Protein AF-A0AAD7YL09-F1 (afdb_monomer_lite)

Secondary structure (DSSP, 8-state):
---EETTEEHHHHHHHHHHHHHHHHHHHHHHHHHHHHHHHT-S--TT-HHHHHHHHHHHHHHHHHHHHHHHHHHHHHHHHT---HHHHHHHHHHHHHHHHHHHHHHHHHHHHHHHTT-HHHHHHHHHHHHHHHHHHHHHHHHHHHHHHHH-TT----

pLDDT: mean 79.57, std 11.74, range [40.03, 91.06]

Structure (mmCIF, N/CA/C/O backbone):
data_AF-A0AAD7YL09-F1
#
_entry.id   AF-A0AAD7YL09-F1
#
loop_
_atom_site.group_PDB
_atom_site.id
_atom_site.type_symbol
_atom_site.label_atom_id
_atom_site.label_alt_id
_atom_site.label_comp_id
_atom_site.label_asym_id
_atom_site.label_entity_id
_atom_site.label_seq_id
_atom_site.pdbx_PDB_ins_code
_atom_site.Cartn_x
_atom_site.Cartn_y
_atom_site.Cartn_z
_atom_site.occupancy
_atom_site.B_iso_or_equiv
_atom_site.auth_seq_id
_atom_site.auth_comp_id
_atom_site.auth_asym_id
_atom_site.auth_atom_id
_atom_site.pdbx_PDB_model_num
ATOM 1 N N . MET A 1 1 ? -21.209 -11.281 26.238 1.00 40.03 1 MET A N 1
ATOM 2 C CA . MET A 1 1 ? -20.301 -12.237 25.568 1.00 40.03 1 MET A CA 1
ATOM 3 C C . MET A 1 1 ? -19.067 -11.454 25.143 1.00 40.03 1 MET A C 1
ATOM 5 O O . MET A 1 1 ? -19.226 -10.477 24.425 1.00 40.03 1 MET A O 1
ATOM 9 N N . VAL A 1 2 ? -17.871 -11.768 25.654 1.00 41.81 2 VAL A N 1
ATOM 10 C CA . VAL A 1 2 ? -16.642 -11.089 25.200 1.00 41.81 2 VAL A CA 1
ATOM 11 C C . VAL A 1 2 ? -16.285 -11.701 23.855 1.00 41.81 2 VAL A C 1
ATOM 13 O O . VAL A 1 2 ? -15.674 -12.765 23.807 1.00 41.81 2 VAL A O 1
ATOM 16 N N . PHE A 1 3 ? -16.728 -11.074 22.771 1.00 47.66 3 PHE A N 1
ATOM 17 C CA . PHE A 1 3 ? -16.321 -11.484 21.438 1.00 47.66 3 PHE A CA 1
ATOM 18 C C . PHE A 1 3 ? -14.815 -11.226 21.294 1.00 47.66 3 PHE A C 1
ATOM 20 O O . PHE A 1 3 ? -14.328 -10.105 21.480 1.00 47.66 3 PHE A O 1
ATOM 27 N N . ARG A 1 4 ? -14.070 -12.306 21.051 1.00 46.31 4 ARG A N 1
ATOM 28 C CA . ARG A 1 4 ? -12.622 -12.292 20.856 1.00 46.31 4 ARG A CA 1
ATOM 29 C C . ARG A 1 4 ? -12.342 -12.653 19.406 1.00 46.31 4 ARG A C 1
ATOM 31 O O . ARG A 1 4 ? -12.718 -13.739 18.980 1.00 46.31 4 ARG A O 1
ATOM 38 N N . ALA A 1 5 ? -11.657 -11.779 18.681 1.00 47.72 5 ALA A N 1
ATOM 39 C CA . ALA A 1 5 ? -11.033 -12.140 17.415 1.00 47.72 5 ALA A CA 1
ATOM 40 C C . ALA A 1 5 ? -9.583 -12.534 17.726 1.00 47.72 5 ALA A C 1
ATOM 42 O O . ALA A 1 5 ? -8.843 -11.740 18.307 1.00 47.72 5 ALA A O 1
ATOM 43 N N . PHE A 1 6 ? -9.202 -13.781 17.424 1.00 54.94 6 PHE A N 1
ATOM 44 C CA . PHE A 1 6 ? -7.838 -14.304 17.617 1.00 54.94 6 PHE A CA 1
ATOM 45 C C . PHE A 1 6 ? -7.238 -14.071 19.024 1.00 54.94 6 PHE A C 1
ATOM 47 O O . PHE A 1 6 ? -6.048 -13.823 19.179 1.00 54.94 6 PHE A O 1
ATOM 54 N N . GLY A 1 7 ? -8.069 -14.148 20.071 1.00 54.19 7 GLY A N 1
ATOM 55 C CA . GLY A 1 7 ? -7.630 -14.051 21.471 1.00 54.19 7 GLY A CA 1
ATOM 56 C C . GLY A 1 7 ? -7.617 -12.641 22.071 1.00 54.19 7 GLY A C 1
ATOM 57 O O . GLY A 1 7 ? -7.597 -12.527 23.297 1.00 54.19 7 GLY A O 1
ATOM 58 N N . TYR A 1 8 ? -7.739 -11.586 21.259 1.00 54.81 8 TYR A N 1
ATOM 59 C CA . TYR A 1 8 ? -7.837 -10.203 21.734 1.00 54.81 8 TYR A CA 1
ATOM 60 C C . TYR A 1 8 ? -9.298 -9.749 21.863 1.00 54.81 8 TYR A C 1
ATOM 62 O O . TYR A 1 8 ? -10.149 -10.166 21.070 1.00 54.81 8 TYR A O 1
ATOM 70 N N . PRO A 1 9 ? -9.631 -8.879 22.836 1.00 70.56 9 PRO A N 1
ATOM 71 C CA . PRO A 1 9 ? -10.912 -8.188 22.829 1.00 70.56 9 PRO A CA 1
ATOM 72 C C . PRO A 1 9 ? -11.028 -7.370 21.537 1.00 70.56 9 PRO A C 1
ATOM 74 O O . PRO A 1 9 ? -10.098 -6.663 21.157 1.00 70.56 9 PRO A O 1
ATOM 77 N N . LEU A 1 10 ? -12.182 -7.452 20.878 1.00 70.12 10 LEU A N 1
ATOM 78 C CA . LEU A 1 10 ? -12.470 -6.817 19.585 1.00 70.12 10 LEU A CA 1
ATOM 79 C C . LEU A 1 10 ? -12.043 -5.337 19.492 1.00 70.12 10 LEU A C 1
ATOM 81 O O . LEU A 1 10 ? -11.522 -4.899 18.470 1.00 70.12 10 LEU A O 1
ATOM 85 N N . HIS A 1 11 ? -12.171 -4.584 20.587 1.00 72.44 11 HIS A N 1
ATOM 86 C CA . HIS A 1 11 ? -11.688 -3.203 20.686 1.00 72.44 11 HIS A CA 1
ATOM 87 C C . HIS A 1 11 ? -10.168 -3.067 20.527 1.00 72.44 11 HIS A C 1
ATOM 89 O O . HIS A 1 11 ? -9.701 -2.138 19.876 1.00 72.44 11 HIS A O 1
ATOM 95 N N . GLN A 1 12 ? -9.379 -3.976 21.101 1.00 77.06 12 GLN A N 1
ATOM 96 C CA . GLN A 1 12 ? -7.930 -3.993 20.882 1.00 77.06 12 GLN A CA 1
ATOM 97 C C . GLN A 1 12 ? -7.595 -4.398 19.444 1.00 77.06 12 GLN A C 1
ATOM 99 O O . GLN A 1 12 ? -6.663 -3.843 18.876 1.00 77.06 12 GLN A O 1
ATOM 104 N N . GLY A 1 13 ? -8.388 -5.287 18.835 1.00 76.88 13 GLY A N 1
ATOM 105 C CA . GLY A 1 13 ? -8.240 -5.671 17.428 1.00 76.88 13 GLY A CA 1
ATOM 106 C C . GLY A 1 13 ? -8.299 -4.471 16.480 1.00 76.88 13 GLY A C 1
ATOM 107 O O . GLY A 1 13 ? -7.369 -4.262 15.706 1.00 76.88 13 GLY A O 1
ATOM 108 N N . ILE A 1 14 ? -9.328 -3.624 16.594 1.00 78.75 14 ILE A N 1
ATOM 109 C CA . ILE A 1 14 ? -9.427 -2.405 15.773 1.00 78.75 14 ILE A CA 1
ATOM 110 C C . ILE A 1 14 ? -8.274 -1.443 16.031 1.00 78.75 14 ILE A C 1
ATOM 112 O O . ILE A 1 14 ? -7.727 -0.884 15.085 1.00 78.75 14 ILE A O 1
ATOM 116 N N . VAL A 1 15 ? -7.886 -1.242 17.292 1.00 84.38 15 VAL A N 1
ATOM 117 C CA . VAL A 1 15 ? -6.772 -0.341 17.619 1.00 84.38 15 VAL A CA 1
ATOM 118 C C . VAL A 1 15 ? -5.473 -0.831 16.972 1.00 84.38 15 VAL A C 1
ATOM 120 O O . VAL A 1 15 ? -4.738 -0.031 16.398 1.00 84.38 15 VAL A O 1
ATOM 123 N N . ILE A 1 16 ? -5.215 -2.143 16.992 1.00 84.94 16 ILE A N 1
ATOM 124 C CA . ILE A 1 16 ? -4.057 -2.750 16.324 1.00 84.94 16 ILE A CA 1
ATOM 125 C C . ILE A 1 16 ? -4.125 -2.523 14.811 1.00 84.94 16 ILE A C 1
ATOM 127 O O . ILE A 1 16 ? -3.125 -2.132 14.211 1.00 84.94 16 ILE A O 1
ATOM 131 N N . VAL A 1 17 ? -5.289 -2.722 14.188 1.00 84.38 17 VAL A N 1
ATOM 132 C CA . VAL A 1 17 ? -5.485 -2.483 12.748 1.00 84.38 17 VAL A CA 1
ATOM 133 C C . VAL A 1 17 ? -5.259 -1.005 12.400 1.00 84.38 17 VAL A C 1
ATOM 135 O O . VAL A 1 17 ? -4.507 -0.694 11.478 1.00 84.38 17 VAL A O 1
ATOM 138 N N . GLY A 1 18 ? -5.810 -0.080 13.187 1.00 85.31 18 GLY A N 1
ATOM 139 C CA . GLY A 1 18 ? -5.608 1.358 13.012 1.00 85.31 18 GLY A CA 1
ATOM 140 C C . GLY A 1 18 ? -4.131 1.747 13.102 1.00 85.31 18 GLY A C 1
ATOM 141 O O . GLY A 1 18 ? -3.596 2.353 12.175 1.00 85.31 18 GLY A O 1
ATOM 142 N N . ILE A 1 19 ? -3.434 1.333 14.163 1.00 88.00 19 ILE A N 1
ATOM 143 C CA . ILE A 1 19 ? -2.009 1.646 14.360 1.00 88.00 19 ILE A CA 1
ATOM 144 C C . ILE A 1 19 ? -1.137 0.997 13.277 1.00 88.00 19 ILE A C 1
ATOM 146 O O . ILE A 1 19 ? -0.279 1.664 12.699 1.00 88.00 19 ILE A O 1
ATOM 150 N N . SER A 1 20 ? -1.357 -0.282 12.964 1.00 87.44 20 SER A N 1
ATOM 151 C CA . SER A 1 20 ? -0.583 -0.981 11.929 1.00 87.44 20 SER A CA 1
ATOM 152 C C . SER A 1 20 ? -0.792 -0.371 10.545 1.00 87.44 20 SER A C 1
ATOM 154 O O . SER A 1 20 ? 0.178 -0.239 9.803 1.00 87.44 20 SER A O 1
ATOM 156 N N . SER A 1 21 ? -2.004 0.093 10.221 1.00 85.75 21 SER A N 1
ATOM 157 C CA . SER A 1 21 ? -2.266 0.802 8.965 1.00 85.75 21 SER A CA 1
ATOM 158 C C . SER A 1 21 ? -1.503 2.129 8.865 1.00 85.75 21 SER A C 1
ATOM 160 O O . SER A 1 21 ? -0.986 2.447 7.794 1.00 85.75 21 SER A O 1
ATOM 162 N N . ILE A 1 22 ? -1.347 2.869 9.972 1.00 88.56 22 ILE A N 1
ATOM 163 C CA . ILE A 1 22 ? -0.541 4.100 10.022 1.00 88.56 22 ILE A CA 1
ATOM 164 C C . ILE A 1 22 ? 0.940 3.769 9.825 1.00 88.56 22 ILE A C 1
ATOM 166 O O . ILE A 1 22 ? 1.598 4.390 8.994 1.00 88.56 22 ILE A O 1
ATOM 170 N N . ILE A 1 23 ? 1.462 2.771 10.547 1.00 90.38 23 ILE A N 1
ATOM 171 C CA . ILE A 1 23 ? 2.871 2.359 10.445 1.00 90.38 23 ILE A CA 1
ATOM 172 C C . ILE A 1 23 ? 3.193 1.890 9.022 1.00 90.38 23 ILE A C 1
ATOM 174 O O . ILE A 1 23 ? 4.175 2.343 8.434 1.00 90.38 23 ILE A O 1
ATOM 178 N N . ALA A 1 24 ? 2.350 1.030 8.446 1.00 87.50 24 ALA A N 1
ATOM 179 C CA . ALA A 1 24 ? 2.512 0.545 7.079 1.00 87.50 24 ALA A CA 1
ATOM 180 C C . ALA A 1 24 ? 2.459 1.697 6.063 1.00 87.50 24 ALA A C 1
ATOM 182 O O . ALA A 1 24 ? 3.315 1.785 5.184 1.00 87.50 24 ALA A O 1
ATOM 183 N N . SER A 1 25 ? 1.513 2.627 6.225 1.00 88.75 25 SER A N 1
ATOM 184 C CA . SER A 1 25 ? 1.395 3.794 5.343 1.00 88.75 25 SER A CA 1
ATOM 185 C C . SER A 1 25 ? 2.613 4.710 5.437 1.00 88.75 25 SER A C 1
ATOM 187 O O . SER A 1 25 ? 3.094 5.179 4.414 1.00 88.75 25 SER A O 1
ATOM 189 N N . MET A 1 26 ? 3.174 4.923 6.630 1.00 89.56 26 MET A N 1
ATOM 190 C CA . MET A 1 26 ? 4.402 5.709 6.802 1.00 89.56 26 MET A CA 1
ATOM 191 C C . MET A 1 26 ? 5.616 5.035 6.151 1.00 89.56 26 MET A C 1
ATOM 193 O O . MET A 1 26 ? 6.411 5.707 5.492 1.00 89.56 26 MET A O 1
ATOM 197 N N . ALA A 1 27 ? 5.736 3.710 6.283 1.00 89.12 27 ALA A N 1
ATOM 198 C CA . ALA A 1 27 ? 6.820 2.938 5.677 1.00 89.12 27 ALA A CA 1
ATOM 199 C C . ALA A 1 27 ? 6.809 2.998 4.138 1.00 89.12 27 ALA A C 1
ATOM 201 O O . ALA A 1 27 ? 7.871 2.938 3.525 1.00 89.12 27 ALA A O 1
ATOM 202 N N . VAL A 1 28 ? 5.635 3.155 3.517 1.00 87.25 28 VAL A N 1
ATOM 203 C CA . VAL A 1 28 ? 5.479 3.302 2.056 1.00 87.25 28 VAL A CA 1
ATOM 204 C C . VAL A 1 28 ? 5.557 4.768 1.612 1.00 87.25 28 VAL A C 1
ATOM 206 O O . VAL A 1 28 ? 6.115 5.070 0.551 1.00 87.25 28 VAL A O 1
ATOM 209 N N . LEU A 1 29 ? 5.048 5.696 2.425 1.00 91.06 29 LEU A N 1
ATOM 210 C CA . LEU A 1 29 ? 5.034 7.126 2.127 1.00 91.06 29 LEU A CA 1
ATOM 211 C C . LEU A 1 29 ? 6.448 7.698 2.017 1.00 91.06 29 LEU A C 1
ATOM 213 O O . LEU A 1 29 ? 6.734 8.417 1.062 1.00 91.06 29 LEU A O 1
ATOM 217 N N . ILE A 1 30 ? 7.338 7.362 2.957 1.00 90.38 30 ILE A N 1
ATOM 218 C CA . ILE A 1 30 ? 8.700 7.916 2.989 1.00 90.38 30 ILE A CA 1
ATOM 219 C C . ILE A 1 30 ? 9.471 7.583 1.693 1.00 90.38 30 ILE A C 1
ATOM 221 O O . ILE A 1 30 ? 9.915 8.522 1.028 1.00 90.38 30 ILE A O 1
ATOM 225 N N . PRO A 1 31 ? 9.590 6.310 1.255 1.00 88.00 31 PRO A N 1
ATOM 226 C CA . PRO A 1 31 ? 10.223 5.982 -0.023 1.00 88.00 31 PRO A CA 1
ATOM 227 C C . PRO A 1 31 ? 9.536 6.632 -1.227 1.00 88.00 31 PRO A C 1
ATOM 229 O O . PRO A 1 31 ? 10.220 7.096 -2.138 1.00 88.00 31 PRO A O 1
ATOM 232 N N . SER A 1 32 ? 8.199 6.705 -1.227 1.00 88.06 32 SER A N 1
ATOM 233 C CA . SER A 1 32 ? 7.433 7.296 -2.334 1.00 88.06 32 SER A CA 1
ATOM 234 C C . SER A 1 32 ? 7.717 8.792 -2.489 1.00 88.06 32 SER A C 1
ATOM 236 O O . SER A 1 32 ? 7.941 9.265 -3.602 1.00 88.06 32 SER A O 1
ATOM 238 N N . LEU A 1 33 ? 7.782 9.535 -1.380 1.00 90.06 33 LEU A N 1
ATOM 239 C CA . LEU A 1 33 ? 8.141 10.954 -1.385 1.00 90.06 33 LEU A CA 1
ATOM 240 C C . LEU A 1 33 ? 9.601 11.170 -1.786 1.00 90.06 33 LEU A C 1
ATOM 242 O O . LEU A 1 33 ? 9.883 12.050 -2.595 1.00 90.06 33 LEU A O 1
ATOM 246 N N . MET A 1 34 ? 10.524 10.350 -1.276 1.00 88.81 34 MET A N 1
ATOM 247 C CA . MET A 1 34 ? 11.938 10.420 -1.662 1.00 88.81 34 MET A CA 1
ATOM 248 C C . MET A 1 34 ? 12.122 10.195 -3.166 1.00 88.81 34 MET A C 1
ATOM 250 O O . MET A 1 34 ? 12.868 10.932 -3.811 1.00 88.81 34 MET A O 1
ATOM 254 N N . PHE A 1 35 ? 11.406 9.223 -3.740 1.00 87.62 35 PHE A N 1
ATOM 255 C CA . PHE A 1 35 ? 11.421 8.970 -5.178 1.00 87.62 35 PHE A CA 1
ATOM 256 C C . PHE A 1 35 ? 10.831 10.138 -5.975 1.00 87.62 35 PHE A C 1
ATOM 258 O O . PHE A 1 35 ? 11.436 10.564 -6.955 1.00 87.62 35 PHE A O 1
ATOM 265 N N . LEU A 1 36 ? 9.703 10.709 -5.538 1.00 87.88 36 LEU A N 1
ATOM 266 C CA . LEU A 1 36 ? 9.101 11.881 -6.184 1.00 87.88 36 LEU A CA 1
ATOM 267 C C . LEU A 1 36 ? 10.040 13.091 -6.173 1.00 87.88 36 LEU A C 1
ATOM 269 O O . LEU A 1 36 ? 10.196 13.743 -7.201 1.00 87.88 36 LEU A O 1
ATOM 273 N N . VAL A 1 37 ? 10.705 13.371 -5.048 1.00 87.81 37 VAL A N 1
ATOM 274 C CA . VAL A 1 37 ? 11.687 14.464 -4.940 1.00 87.81 37 VAL A CA 1
ATOM 275 C C . VAL A 1 37 ? 12.890 14.205 -5.845 1.00 87.81 37 VAL A C 1
ATOM 277 O O . VAL A 1 37 ? 13.325 15.102 -6.566 1.00 87.81 37 VAL A O 1
ATOM 280 N N . PHE A 1 38 ? 13.415 12.977 -5.849 1.00 85.31 38 PHE A N 1
ATOM 281 C CA . PHE A 1 38 ? 14.518 12.592 -6.729 1.00 85.31 38 PHE A CA 1
ATOM 282 C C . PHE A 1 38 ? 14.149 12.765 -8.205 1.00 85.31 38 PHE A C 1
ATOM 284 O O . PHE A 1 38 ? 14.930 13.313 -8.985 1.00 85.31 38 PHE A O 1
ATOM 291 N N . MET A 1 39 ? 12.947 12.329 -8.576 1.00 82.31 39 MET A N 1
ATOM 292 C CA . MET A 1 39 ? 12.472 12.394 -9.948 1.00 82.31 39 MET A CA 1
ATOM 293 C C . MET A 1 39 ? 12.133 13.813 -10.374 1.00 82.31 39 MET A C 1
ATOM 295 O O . MET A 1 39 ? 12.512 14.175 -11.478 1.00 82.31 39 MET A O 1
ATOM 299 N N . SER A 1 40 ? 11.548 14.644 -9.506 1.00 81.50 40 SER A N 1
ATOM 300 C CA . SER A 1 40 ? 11.223 16.052 -9.791 1.00 81.50 40 SER A CA 1
ATOM 301 C C . SER A 1 40 ? 12.421 16.869 -10.293 1.00 81.50 40 SER A C 1
ATOM 303 O O . SER A 1 40 ? 12.236 17.885 -10.962 1.00 81.50 40 SER A O 1
ATOM 305 N N . ASN A 1 41 ? 13.645 16.434 -9.984 1.00 77.56 41 ASN A N 1
ATOM 306 C CA . ASN A 1 41 ? 14.884 17.078 -10.410 1.00 77.56 41 ASN A CA 1
ATOM 307 C C . ASN A 1 41 ? 15.393 16.609 -11.792 1.00 77.56 41 ASN A C 1
ATOM 309 O O . ASN A 1 41 ? 16.439 17.076 -12.241 1.00 77.56 41 ASN A O 1
ATOM 313 N N . ARG A 1 42 ? 14.708 15.685 -12.486 1.00 70.81 42 ARG A N 1
ATOM 314 C CA . ARG A 1 42 ? 15.139 15.124 -13.782 1.00 70.81 42 ARG A CA 1
ATOM 315 C C . ARG A 1 42 ? 14.196 15.506 -14.924 1.00 70.81 42 ARG A C 1
ATOM 317 O O . ARG A 1 42 ? 13.071 15.056 -14.976 1.00 70.81 42 ARG A O 1
ATOM 324 N N . HIS A 1 43 ? 14.665 16.231 -15.938 1.00 60.94 43 HIS A N 1
ATOM 325 C CA . HIS A 1 43 ? 13.810 16.744 -17.028 1.00 60.94 43 HIS A CA 1
ATOM 326 C C . HIS A 1 43 ? 13.348 15.734 -18.113 1.00 60.94 43 HIS A C 1
ATOM 328 O O . HIS A 1 43 ? 12.775 16.158 -19.113 1.00 60.94 43 HIS A O 1
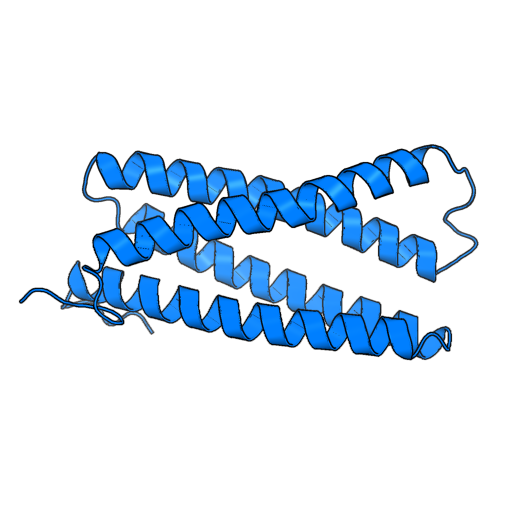ATOM 334 N N . SER A 1 44 ? 13.563 14.419 -17.968 1.00 63.28 44 SER A N 1
ATOM 335 C CA . SER A 1 44 ? 13.335 13.438 -19.054 1.00 63.28 44 SER A CA 1
ATOM 336 C C . SER A 1 44 ? 12.436 12.270 -18.628 1.00 63.28 44 SER A C 1
ATOM 338 O O . SER A 1 44 ? 12.878 11.130 -18.518 1.00 63.28 44 SER A O 1
ATOM 340 N N . TYR A 1 45 ? 11.162 12.564 -18.353 1.00 59.09 45 TYR A N 1
ATOM 341 C CA . TYR A 1 45 ? 10.165 11.564 -17.936 1.00 59.09 45 TYR A CA 1
ATOM 342 C C 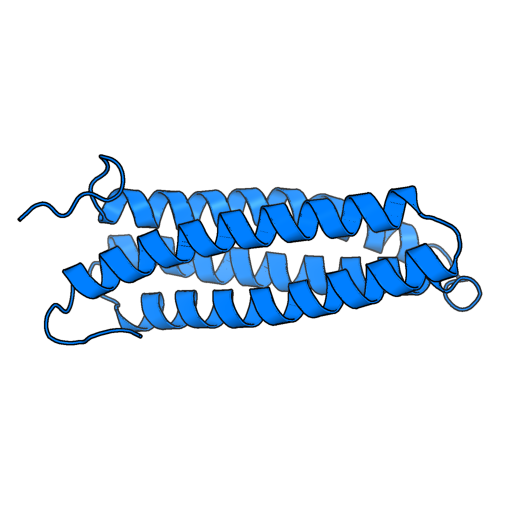. TYR A 1 45 ? 9.509 10.834 -19.120 1.00 59.09 45 TYR A C 1
ATOM 344 O O . TYR A 1 45 ? 9.196 9.652 -19.030 1.00 59.09 45 TYR A O 1
ATOM 352 N N . ASN A 1 46 ? 9.313 11.537 -20.242 1.00 61.59 46 ASN A N 1
ATOM 353 C CA . ASN A 1 46 ? 8.531 11.051 -21.390 1.00 61.59 46 ASN A CA 1
ATOM 354 C C . ASN A 1 46 ? 9.277 10.054 -22.292 1.00 61.59 46 ASN A C 1
ATOM 356 O O . ASN A 1 46 ? 8.681 9.477 -23.196 1.00 61.59 46 ASN A O 1
ATOM 360 N N . SER A 1 47 ? 10.577 9.872 -22.078 1.00 67.00 47 SER A N 1
ATOM 361 C CA . SER A 1 47 ? 11.441 9.005 -22.885 1.00 67.00 47 SER A CA 1
ATOM 362 C C . SER A 1 47 ? 11.495 7.561 -22.378 1.00 67.00 47 SER A C 1
ATOM 364 O O . SER A 1 47 ? 11.915 6.676 -23.121 1.00 67.00 47 SER A O 1
ATOM 366 N N . HIS A 1 48 ? 11.049 7.303 -21.141 1.00 76.19 48 HIS A N 1
ATOM 367 C CA . HIS A 1 48 ? 11.141 5.989 -20.507 1.00 76.19 48 HIS A CA 1
ATOM 368 C C . HIS A 1 48 ? 9.810 5.592 -19.847 1.00 76.19 48 HIS A C 1
ATOM 370 O O . HIS A 1 48 ? 9.503 6.071 -18.752 1.00 76.19 48 HIS A O 1
ATOM 376 N N . PRO A 1 49 ? 9.027 4.676 -20.454 1.00 75.88 49 PRO A N 1
ATOM 377 C CA . PRO A 1 49 ? 7.704 4.294 -19.946 1.00 75.88 49 PRO A CA 1
ATOM 378 C C . PRO A 1 49 ? 7.753 3.696 -18.532 1.00 75.88 49 PRO A C 1
ATOM 380 O O . PRO A 1 49 ? 6.815 3.866 -17.758 1.00 75.88 49 PRO A O 1
ATOM 383 N N . MET A 1 50 ? 8.868 3.056 -18.167 1.00 80.12 50 MET A N 1
ATOM 384 C CA . MET A 1 50 ? 9.083 2.496 -16.832 1.00 80.12 50 MET A CA 1
ATOM 385 C C . MET A 1 50 ? 9.212 3.583 -15.751 1.00 80.12 50 MET A C 1
ATOM 387 O O . MET A 1 50 ? 8.624 3.474 -14.681 1.00 80.12 50 MET A O 1
ATOM 391 N N . LEU A 1 51 ? 9.897 4.689 -16.058 1.00 82.50 51 LEU A N 1
ATOM 392 C CA . LEU A 1 51 ? 10.008 5.823 -15.137 1.00 82.50 51 LEU A CA 1
ATOM 393 C C . LEU A 1 51 ? 8.671 6.558 -14.987 1.00 82.50 51 LEU A C 1
ATOM 395 O O . LEU A 1 51 ? 8.353 7.033 -13.899 1.00 82.50 51 LEU A O 1
ATOM 399 N N . ALA A 1 52 ? 7.882 6.632 -16.062 1.00 82.44 52 ALA A N 1
ATOM 400 C CA . ALA A 1 52 ? 6.558 7.245 -16.035 1.00 82.44 52 ALA A CA 1
ATOM 401 C C . ALA A 1 52 ? 5.570 6.453 -15.160 1.00 82.44 52 ALA A C 1
ATOM 403 O O . ALA A 1 52 ? 4.854 7.056 -14.358 1.00 82.44 52 ALA A O 1
ATOM 404 N N . ILE A 1 53 ? 5.552 5.115 -15.265 1.00 84.75 53 ILE A N 1
ATOM 405 C CA . ILE A 1 53 ? 4.694 4.291 -14.402 1.00 84.75 53 ILE A CA 1
ATOM 406 C C . ILE A 1 53 ? 5.164 4.316 -12.948 1.00 84.75 53 ILE A C 1
ATOM 408 O O . ILE A 1 53 ? 4.328 4.444 -12.061 1.00 84.75 53 ILE A O 1
ATOM 412 N N . ASP A 1 54 ? 6.474 4.281 -12.687 1.00 84.94 54 ASP A N 1
ATOM 413 C CA . ASP A 1 54 ? 6.993 4.367 -11.320 1.00 84.94 54 ASP A CA 1
ATOM 414 C C . ASP A 1 54 ? 6.648 5.720 -10.679 1.00 84.94 54 ASP A C 1
ATOM 416 O O . ASP A 1 54 ? 6.247 5.760 -9.518 1.00 84.94 54 ASP A O 1
ATOM 420 N N . 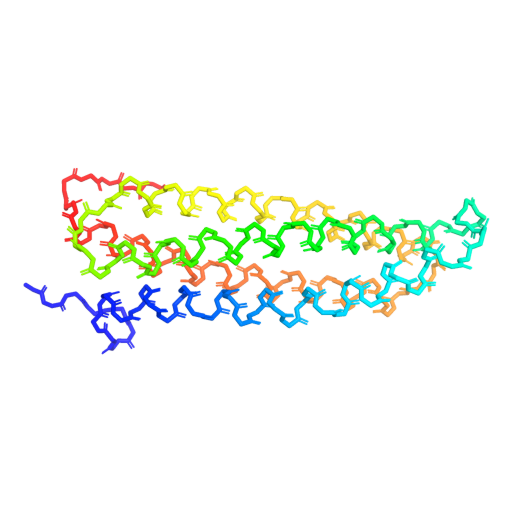LEU A 1 55 ? 6.705 6.821 -11.441 1.00 86.94 55 LEU A N 1
ATOM 421 C CA . LEU A 1 55 ? 6.276 8.145 -10.979 1.00 86.94 55 LEU A CA 1
ATOM 422 C C . LEU A 1 55 ? 4.776 8.174 -10.642 1.00 86.94 55 LEU A C 1
ATOM 424 O O . LEU A 1 55 ? 4.399 8.650 -9.571 1.00 86.94 55 LEU A O 1
ATOM 428 N N . MET A 1 56 ? 3.928 7.643 -11.530 1.00 87.94 56 MET A N 1
ATOM 429 C CA . MET A 1 56 ? 2.479 7.532 -11.306 1.00 87.94 56 MET A CA 1
ATOM 430 C C . MET A 1 56 ? 2.168 6.675 -10.074 1.00 87.94 56 MET A C 1
ATOM 432 O O . MET A 1 56 ? 1.390 7.087 -9.213 1.00 87.94 56 MET A O 1
ATOM 436 N N . CYS A 1 57 ? 2.813 5.512 -9.952 1.00 85.88 57 CYS A N 1
ATOM 437 C CA . CYS A 1 57 ? 2.679 4.634 -8.796 1.00 85.88 57 CYS A CA 1
ATOM 438 C C . CYS A 1 57 ? 3.118 5.342 -7.513 1.00 85.88 57 CYS A C 1
ATOM 440 O O . CYS A 1 57 ? 2.374 5.316 -6.542 1.00 85.88 57 CYS A O 1
ATOM 442 N N . SER A 1 58 ? 4.268 6.020 -7.493 1.00 87.38 58 SER A N 1
ATOM 443 C CA . SER A 1 58 ? 4.725 6.758 -6.310 1.00 87.38 58 SER A CA 1
ATOM 444 C C . SER A 1 58 ? 3.792 7.904 -5.930 1.00 87.38 58 SER A C 1
ATOM 446 O O . SER A 1 58 ? 3.569 8.121 -4.741 1.00 87.38 58 SER A O 1
ATOM 448 N N . LEU A 1 59 ? 3.206 8.608 -6.901 1.00 90.06 59 LEU A N 1
ATOM 449 C CA . LEU A 1 59 ? 2.246 9.678 -6.633 1.00 90.06 59 LEU A CA 1
ATOM 450 C C . LEU A 1 59 ? 0.954 9.132 -6.015 1.00 90.06 59 LEU A C 1
ATOM 452 O O . LEU A 1 59 ? 0.490 9.635 -4.987 1.00 90.06 59 LEU A O 1
ATOM 456 N N . ILE A 1 60 ? 0.394 8.072 -6.603 1.00 89.62 60 ILE A N 1
ATOM 457 C CA . ILE A 1 60 ? -0.836 7.470 -6.090 1.00 89.62 60 ILE A CA 1
ATOM 458 C C . ILE A 1 60 ? -0.573 6.807 -4.736 1.00 89.62 60 ILE A C 1
ATOM 460 O O . ILE A 1 60 ? -1.337 7.053 -3.807 1.00 89.62 60 ILE A O 1
ATOM 464 N N . CYS A 1 61 ? 0.537 6.084 -4.558 1.00 86.94 61 CYS A N 1
ATOM 465 C CA . CYS A 1 61 ? 0.956 5.542 -3.262 1.00 86.94 61 CYS A CA 1
ATOM 466 C C . CYS A 1 61 ? 1.109 6.643 -2.204 1.00 86.94 61 CYS A C 1
ATOM 468 O O . CYS A 1 61 ? 0.579 6.510 -1.109 1.00 86.94 61 CYS A O 1
ATOM 470 N N . ALA A 1 62 ? 1.774 7.760 -2.514 1.00 89.62 62 ALA A N 1
ATOM 471 C CA . ALA A 1 62 ? 1.938 8.846 -1.549 1.00 89.62 62 ALA A CA 1
ATOM 472 C C . ALA A 1 62 ? 0.585 9.457 -1.143 1.00 89.62 62 ALA A C 1
ATOM 474 O O . ALA A 1 62 ? 0.309 9.613 0.047 1.00 89.62 62 ALA A O 1
ATOM 475 N N . SER A 1 63 ? -0.283 9.756 -2.115 1.00 90.31 63 SER A N 1
ATOM 476 C CA . SER A 1 63 ? -1.605 10.340 -1.847 1.00 90.31 63 SER A CA 1
ATOM 477 C C . SER A 1 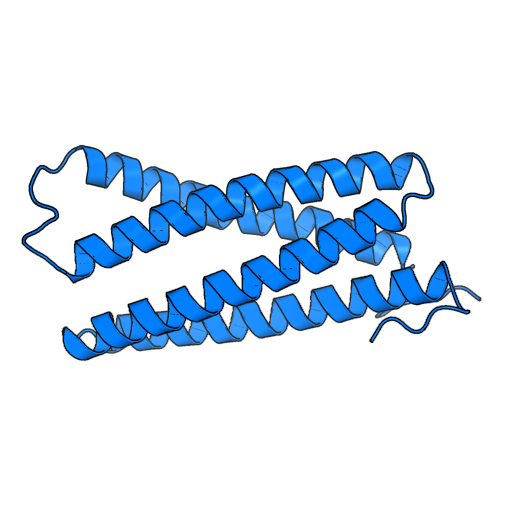63 ? -2.515 9.405 -1.036 1.00 90.31 63 SER A C 1
ATOM 479 O O . SER A 1 63 ? -3.138 9.833 -0.064 1.00 90.31 63 SER A O 1
ATOM 481 N N . THR A 1 64 ? -2.533 8.115 -1.380 1.00 88.12 64 THR A N 1
ATOM 482 C CA . THR A 1 64 ? -3.318 7.088 -0.686 1.00 88.12 64 THR A CA 1
ATOM 483 C C . THR A 1 64 ? -2.777 6.811 0.715 1.00 88.12 64 THR A C 1
ATOM 485 O O . THR A 1 64 ? -3.570 6.703 1.645 1.00 88.12 64 THR A O 1
ATOM 488 N N . CYS A 1 65 ? -1.455 6.788 0.918 1.00 89.25 65 CYS A N 1
ATOM 489 C CA . CYS A 1 65 ? -0.859 6.668 2.251 1.00 89.25 65 CYS A CA 1
ATOM 490 C C . CYS A 1 65 ? -1.208 7.858 3.152 1.00 89.25 65 CYS A C 1
ATOM 492 O O . CYS A 1 65 ? -1.543 7.650 4.315 1.00 89.25 65 CYS A O 1
ATOM 494 N N . ILE A 1 66 ? -1.173 9.094 2.639 1.00 90.31 66 ILE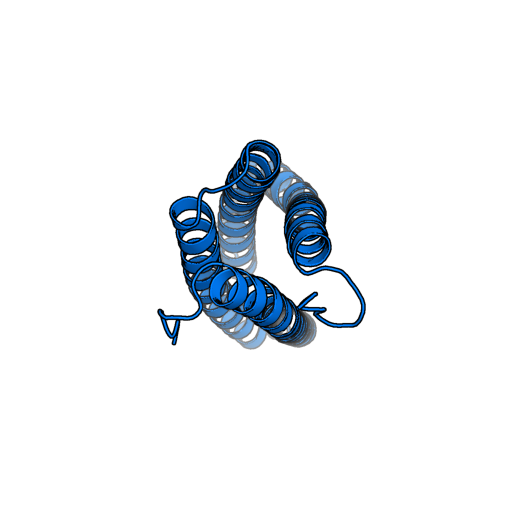 A N 1
ATOM 495 C CA . ILE A 1 66 ? -1.584 10.282 3.408 1.00 90.31 66 ILE A CA 1
ATOM 496 C C . ILE A 1 66 ? -3.051 10.157 3.822 1.00 90.31 66 ILE A C 1
ATOM 498 O O . ILE A 1 66 ? -3.383 10.340 4.993 1.00 90.31 66 ILE A O 1
ATOM 502 N N . TYR A 1 67 ? -3.920 9.799 2.878 1.00 89.25 67 TYR A N 1
ATOM 503 C CA . TYR A 1 67 ? -5.334 9.580 3.154 1.00 89.25 67 TYR A CA 1
ATOM 504 C C . TYR A 1 67 ? -5.551 8.490 4.218 1.00 89.25 67 TYR A C 1
ATOM 506 O O . TYR A 1 67 ? -6.288 8.708 5.180 1.00 89.25 67 TYR A O 1
ATOM 514 N N . GLN A 1 68 ? -4.850 7.359 4.099 1.00 87.44 68 GLN A N 1
ATOM 515 C CA . GLN A 1 68 ? -4.940 6.241 5.035 1.00 87.44 68 GLN A CA 1
ATOM 516 C C . GLN A 1 68 ? -4.457 6.618 6.444 1.00 87.44 68 GLN A C 1
ATOM 518 O O . GLN A 1 68 ? -5.065 6.230 7.439 1.00 87.44 68 GLN A O 1
ATOM 523 N N . ILE A 1 69 ? -3.392 7.416 6.550 1.00 89.56 69 ILE A N 1
ATOM 524 C CA . ILE A 1 69 ? -2.912 7.939 7.835 1.00 89.56 69 ILE A CA 1
ATOM 525 C C . ILE A 1 69 ? -3.984 8.819 8.479 1.00 89.56 69 ILE A C 1
ATOM 527 O O . ILE A 1 69 ? -4.275 8.653 9.662 1.00 89.56 69 ILE A O 1
ATOM 531 N N . ILE A 1 70 ? -4.591 9.725 7.708 1.00 90.19 70 ILE A N 1
ATOM 532 C CA . ILE A 1 70 ? -5.609 10.653 8.211 1.00 90.19 70 ILE A CA 1
ATOM 533 C C . ILE A 1 70 ? -6.850 9.889 8.681 1.00 90.19 70 ILE A C 1
ATOM 535 O O . ILE A 1 70 ? -7.270 10.067 9.823 1.00 90.19 70 ILE A O 1
ATOM 539 N N . ILE A 1 71 ? -7.419 9.013 7.846 1.00 86.50 71 ILE A N 1
ATOM 540 C CA . ILE A 1 71 ? -8.643 8.277 8.192 1.00 86.50 71 ILE A CA 1
ATOM 541 C C . ILE A 1 71 ? -8.416 7.355 9.402 1.00 86.50 71 ILE A C 1
ATOM 543 O O . ILE A 1 71 ? -9.268 7.290 10.288 1.00 86.50 71 ILE A O 1
ATOM 547 N N . SER A 1 72 ? -7.253 6.703 9.505 1.00 86.56 72 SER A N 1
ATOM 548 C CA . SER A 1 72 ? -6.915 5.851 10.650 1.00 86.56 72 SER A CA 1
ATOM 549 C C . SER A 1 72 ? -6.627 6.650 11.922 1.00 86.56 72 SER A C 1
ATOM 551 O O . SER A 1 72 ? -7.009 6.214 13.006 1.00 86.56 72 SER A O 1
ATOM 553 N N . ALA A 1 73 ? -6.008 7.830 11.825 1.00 87.00 73 ALA A N 1
ATOM 554 C CA . ALA A 1 73 ? -5.810 8.714 12.974 1.00 87.00 73 ALA A CA 1
ATOM 555 C C . ALA A 1 73 ? -7.148 9.245 13.510 1.00 87.00 73 ALA A C 1
ATOM 557 O O . ALA A 1 73 ? -7.382 9.215 14.719 1.00 87.00 73 ALA A O 1
ATOM 558 N N . ILE A 1 74 ? -8.048 9.659 12.611 1.00 85.94 74 ILE A N 1
ATOM 559 C CA . ILE A 1 74 ? -9.414 10.067 12.954 1.00 85.94 74 ILE A CA 1
ATOM 560 C C . ILE A 1 74 ? -10.142 8.897 13.631 1.00 85.94 74 ILE A C 1
ATOM 562 O O . ILE A 1 74 ? -10.695 9.070 14.715 1.00 85.94 74 ILE A O 1
ATOM 566 N N . LEU A 1 75 ? -10.081 7.689 13.061 1.00 83.56 75 LEU A N 1
ATOM 567 C CA . LEU A 1 75 ? -10.695 6.499 13.654 1.00 83.56 75 LEU A CA 1
ATOM 568 C C . LEU A 1 75 ? -10.184 6.232 15.080 1.00 83.56 75 LEU A C 1
ATOM 570 O O . LEU A 1 75 ? -10.989 6.022 15.985 1.00 83.56 75 LEU A O 1
ATOM 574 N N . LEU A 1 76 ? -8.864 6.259 15.294 1.00 86.06 76 LEU A N 1
ATOM 575 C CA . LEU A 1 76 ? -8.260 6.017 16.609 1.00 86.06 76 LEU A CA 1
ATOM 576 C C . LEU A 1 76 ? -8.665 7.073 17.641 1.00 86.06 76 LEU A C 1
ATOM 578 O O . LEU A 1 76 ? -8.918 6.720 18.792 1.00 86.06 76 LEU A O 1
ATOM 582 N N . TYR A 1 77 ? -8.755 8.340 17.232 1.00 84.00 77 TYR A N 1
ATOM 583 C CA . TYR A 1 77 ? -9.226 9.427 18.088 1.00 84.00 77 TYR A CA 1
ATOM 584 C C . TYR A 1 77 ? -10.687 9.207 18.512 1.00 84.00 77 TYR A C 1
ATOM 586 O O . TYR A 1 77 ? -11.004 9.199 19.699 1.00 84.00 77 TYR A O 1
ATOM 594 N N . PHE A 1 78 ? -11.574 8.914 17.558 1.00 78.25 78 PHE A N 1
ATOM 595 C CA . PHE A 1 78 ? -13.000 8.714 17.835 1.00 78.25 78 PHE A CA 1
ATOM 596 C C . PHE A 1 78 ? -13.329 7.384 18.526 1.00 78.25 78 PHE A C 1
ATOM 598 O O . PHE A 1 78 ? -14.365 7.281 19.188 1.00 78.25 78 PHE A O 1
ATOM 605 N N . LEU A 1 79 ? -12.465 6.367 18.435 1.00 74.62 79 LEU A N 1
ATOM 606 C CA . LEU A 1 79 ? -12.638 5.133 19.206 1.00 74.62 79 LEU A CA 1
ATOM 607 C C . LEU A 1 79 ? -12.552 5.383 20.720 1.00 74.62 79 LEU A C 1
ATOM 609 O O . LEU A 1 79 ? -13.222 4.688 21.484 1.00 74.62 79 LEU A O 1
ATOM 613 N N . GLN A 1 80 ? -11.773 6.381 21.156 1.00 69.44 80 GLN A N 1
ATOM 614 C CA . GLN A 1 80 ? -11.647 6.746 22.573 1.00 69.44 80 GLN A CA 1
ATOM 615 C C . GLN A 1 80 ? -12.932 7.385 23.124 1.00 69.44 80 GLN A C 1
ATOM 617 O O . GLN A 1 80 ? -13.294 7.148 24.276 1.00 69.44 80 GLN A O 1
ATOM 622 N N . GLU A 1 81 ? -13.659 8.113 22.275 1.00 70.38 81 GLU A N 1
ATOM 623 C CA . GLU A 1 81 ? -14.882 8.860 22.608 1.00 70.38 81 GLU A CA 1
ATOM 624 C C . GLU A 1 81 ? -16.154 7.978 22.648 1.00 70.38 81 GLU A C 1
ATOM 626 O O . GLU A 1 81 ? -17.215 8.444 23.049 1.00 70.38 81 GLU A O 1
ATOM 631 N N . LYS A 1 82 ? -16.046 6.683 22.299 1.00 59.16 82 LYS A N 1
ATOM 632 C CA . LYS A 1 82 ? -17.116 5.660 22.277 1.00 59.16 82 LYS A CA 1
ATOM 633 C C . LYS A 1 82 ? -18.346 6.016 21.412 1.00 59.16 82 LYS A C 1
ATOM 635 O O . LYS A 1 82 ? -19.243 6.726 21.852 1.00 59.16 82 LYS A O 1
ATOM 640 N N . LYS A 1 83 ? -18.483 5.272 20.297 1.00 57.38 83 LYS A N 1
ATOM 641 C CA . LYS A 1 83 ? -19.700 5.008 19.474 1.00 57.38 83 LYS A CA 1
ATOM 642 C C . LYS A 1 83 ? -19.874 5.828 18.186 1.00 57.38 83 LYS A C 1
ATOM 644 O O . LYS A 1 83 ? -20.875 6.518 18.019 1.00 57.38 83 LYS A O 1
ATOM 649 N N . TYR A 1 84 ? -19.002 5.618 17.201 1.00 69.00 84 TYR A N 1
ATOM 650 C CA . TYR A 1 84 ? -19.258 6.079 15.830 1.00 69.00 84 TYR A CA 1
ATOM 651 C C . TYR A 1 84 ? -19.167 4.927 14.824 1.00 69.00 84 TYR A C 1
ATOM 653 O O . TYR A 1 84 ? -18.181 4.786 14.108 1.00 69.00 84 TYR A O 1
ATOM 661 N N . VAL A 1 85 ? -20.230 4.112 14.757 1.00 71.75 85 VAL A N 1
ATOM 662 C CA . VAL A 1 85 ? -20.378 3.021 13.766 1.00 71.75 85 VAL A CA 1
ATOM 663 C C . VAL A 1 85 ? -20.272 3.561 12.336 1.00 71.75 85 VAL A C 1
ATOM 665 O O . VAL A 1 85 ? -19.646 2.944 11.486 1.00 71.75 85 VAL A O 1
ATOM 668 N N . PHE A 1 86 ? -20.799 4.765 12.084 1.00 75.56 86 PHE A N 1
ATOM 669 C CA . PHE A 1 86 ? -20.676 5.434 10.786 1.00 75.56 86 PHE A CA 1
ATOM 670 C C . PHE A 1 86 ? -19.218 5.652 10.364 1.00 75.56 86 PHE A C 1
ATOM 672 O O 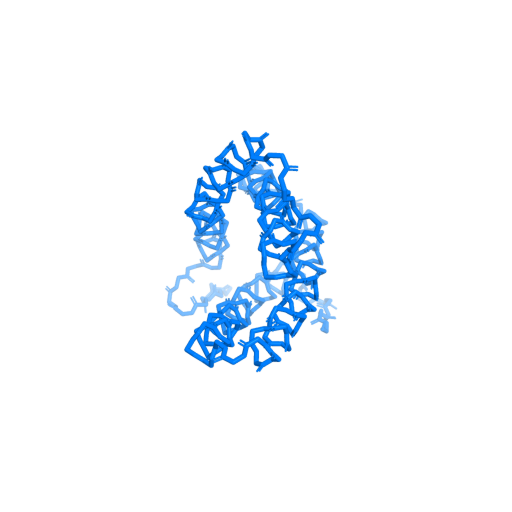. PHE A 1 86 ? -18.865 5.415 9.214 1.00 75.56 86 PHE A O 1
ATOM 679 N N . LEU A 1 87 ? -18.361 6.083 11.293 1.00 76.50 87 LEU A N 1
ATOM 680 C CA . LEU A 1 87 ? -16.954 6.350 11.003 1.00 76.50 87 LEU A CA 1
ATOM 681 C C . LEU A 1 87 ? -16.186 5.052 10.727 1.00 76.50 87 LEU A C 1
ATOM 683 O O . LEU A 1 87 ? -15.300 5.033 9.878 1.00 76.50 87 LEU A O 1
ATOM 687 N N . LEU A 1 88 ? -16.550 3.970 11.419 1.00 76.62 88 LEU A N 1
ATOM 688 C CA . LEU A 1 88 ? -15.969 2.651 11.201 1.00 76.62 88 LEU A CA 1
ATOM 689 C C . LEU A 1 88 ? -16.364 2.079 9.831 1.00 76.62 88 LEU A C 1
ATOM 691 O O . LEU A 1 88 ? -15.491 1.632 9.091 1.00 76.62 88 LEU A O 1
ATOM 695 N N . SER A 1 89 ? -17.636 2.217 9.453 1.00 78.62 89 SER A N 1
ATOM 696 C CA . SER A 1 89 ? -18.137 1.804 8.140 1.00 78.62 89 SER A CA 1
ATOM 697 C C . SER A 1 89 ? -17.536 2.650 7.012 1.00 78.62 89 SER A C 1
ATOM 699 O O . SER A 1 89 ? -17.120 2.119 5.982 1.00 78.62 89 SER A O 1
ATOM 701 N N . LEU A 1 90 ? -17.387 3.964 7.227 1.00 80.56 90 LEU A N 1
ATOM 702 C CA . LEU A 1 90 ? -16.682 4.854 6.304 1.00 80.56 90 LEU A CA 1
ATOM 703 C C . LEU A 1 90 ? -15.219 4.431 6.146 1.00 80.56 90 LEU A C 1
ATOM 705 O O . LEU A 1 90 ? -14.724 4.347 5.024 1.00 80.56 90 LEU A O 1
ATOM 709 N N . TRP A 1 91 ? -14.530 4.143 7.251 1.00 82.06 91 TRP A N 1
ATOM 710 C CA . TRP A 1 91 ? -13.149 3.669 7.236 1.00 82.06 91 TRP A CA 1
ATOM 711 C C . TRP A 1 91 ? -13.032 2.340 6.479 1.00 82.06 91 TRP A C 1
ATOM 713 O O . TRP A 1 91 ? -12.160 2.207 5.621 1.00 82.06 91 TRP A O 1
ATOM 723 N N . PHE A 1 92 ? -13.943 1.393 6.713 1.00 81.25 92 PHE A N 1
ATOM 724 C CA . PHE A 1 92 ? -13.993 0.118 5.998 1.00 81.25 92 PHE A CA 1
ATOM 725 C C . PHE A 1 92 ? -14.216 0.312 4.492 1.00 81.25 92 PHE A C 1
ATOM 727 O O . PHE A 1 92 ? -13.414 -0.158 3.686 1.00 81.25 92 PHE A O 1
ATOM 734 N N . GLY A 1 93 ? -15.244 1.068 4.096 1.00 81.44 93 GLY A N 1
ATOM 735 C CA . GLY A 1 93 ? -15.534 1.340 2.686 1.00 81.44 93 GLY A CA 1
ATOM 736 C C . GLY A 1 93 ? -14.380 2.051 1.975 1.00 81.44 93 GLY A C 1
ATOM 737 O O . GLY A 1 93 ? -14.031 1.709 0.847 1.00 81.44 93 GLY A O 1
ATOM 738 N N . SER A 1 94 ? -13.719 2.981 2.661 1.00 81.50 94 SER A N 1
ATOM 739 C CA . SER A 1 94 ? -12.545 3.685 2.135 1.00 81.50 94 SER A CA 1
ATOM 740 C C . SER A 1 94 ? -11.374 2.736 1.874 1.00 81.50 94 SER A C 1
ATOM 742 O O . SER A 1 94 ? -10.734 2.804 0.828 1.00 81.50 94 SER A O 1
ATOM 744 N N . ASN A 1 95 ? -11.141 1.797 2.791 1.00 80.81 95 ASN A N 1
ATOM 745 C CA . ASN A 1 95 ? -10.152 0.736 2.642 1.00 80.81 95 ASN A CA 1
ATOM 746 C C . ASN A 1 95 ? -10.462 -0.162 1.429 1.00 80.81 95 ASN A C 1
ATOM 748 O O . ASN A 1 95 ? -9.561 -0.465 0.649 1.00 80.81 95 ASN A O 1
ATOM 752 N N . VAL A 1 96 ? -11.730 -0.524 1.210 1.00 83.50 96 VAL A N 1
ATOM 753 C CA . VAL A 1 96 ? -12.153 -1.328 0.044 1.00 83.50 96 VAL A CA 1
ATOM 754 C C . VAL A 1 96 ? -11.894 -0.592 -1.272 1.00 83.50 96 VAL A C 1
ATOM 756 O O . VAL A 1 96 ? -11.372 -1.180 -2.220 1.00 83.50 96 VAL A O 1
ATOM 759 N N . VAL A 1 97 ? -12.196 0.706 -1.336 1.00 86.00 97 VAL A N 1
ATOM 760 C CA . VAL A 1 97 ? -11.905 1.523 -2.526 1.00 86.00 97 VAL A CA 1
ATOM 761 C C . VAL A 1 97 ? -10.399 1.599 -2.783 1.00 86.00 97 VAL A C 1
ATOM 763 O O . VAL A 1 97 ? -9.963 1.435 -3.924 1.00 86.00 97 VAL A O 1
ATOM 766 N N . LEU A 1 98 ? -9.592 1.793 -1.736 1.00 84.12 98 LEU A N 1
ATOM 767 C CA . LEU A 1 98 ? -8.133 1.799 -1.850 1.00 84.12 98 LEU A CA 1
ATOM 768 C C . LEU A 1 98 ? -7.593 0.468 -2.375 1.00 84.12 98 LEU A C 1
ATOM 770 O O . LEU A 1 98 ? -6.733 0.487 -3.253 1.00 84.12 98 LEU A O 1
ATOM 774 N N . LEU A 1 99 ? -8.122 -0.668 -1.909 1.00 84.50 99 LEU A N 1
ATOM 775 C CA . LEU A 1 99 ? -7.750 -1.982 -2.436 1.00 84.50 99 LEU A CA 1
ATOM 776 C C . LEU A 1 99 ? -7.977 -2.054 -3.951 1.00 84.50 99 LEU A C 1
ATOM 778 O O . LEU A 1 99 ? -7.083 -2.482 -4.680 1.00 84.50 99 LEU A O 1
ATOM 782 N N . GLY A 1 100 ? -9.130 -1.581 -4.433 1.00 84.88 100 GLY A N 1
ATOM 783 C CA . GLY A 1 100 ? -9.424 -1.526 -5.866 1.00 84.88 100 GLY A CA 1
ATOM 784 C C . GLY A 1 100 ? -8.413 -0.680 -6.648 1.00 84.88 100 GLY A C 1
ATOM 785 O O . GLY A 1 100 ? -7.929 -1.101 -7.699 1.00 84.88 100 GLY A O 1
ATOM 786 N N . VAL A 1 101 ? -8.031 0.484 -6.114 1.00 86.06 101 VAL A N 1
ATOM 787 C CA . VAL A 1 101 ? -7.016 1.358 -6.727 1.00 86.06 101 VAL A CA 1
ATOM 788 C C . VAL A 1 101 ? -5.641 0.679 -6.761 1.00 86.06 101 VAL A C 1
ATOM 790 O O . VAL A 1 101 ? -4.984 0.678 -7.804 1.00 86.06 101 VAL A O 1
ATOM 793 N N . PHE A 1 102 ? -5.209 0.064 -5.656 1.00 84.69 102 PHE A N 1
ATOM 794 C CA . PHE A 1 102 ? -3.929 -0.648 -5.587 1.00 84.69 102 PHE A CA 1
ATOM 795 C C . PHE A 1 102 ? -3.888 -1.855 -6.523 1.00 84.69 102 PHE A C 1
ATOM 797 O O . PHE A 1 102 ? -2.881 -2.063 -7.196 1.00 84.69 102 PHE A O 1
ATOM 804 N N . PHE A 1 103 ? -4.982 -2.609 -6.626 1.00 86.25 103 PHE A N 1
ATOM 805 C CA . PHE A 1 103 ? -5.090 -3.747 -7.533 1.00 86.25 103 PHE A CA 1
ATOM 806 C C . PHE A 1 103 ? -4.884 -3.334 -8.996 1.00 86.25 103 PHE A C 1
ATOM 808 O O . PHE A 1 103 ? -4.066 -3.928 -9.703 1.00 86.25 103 PHE A O 1
ATOM 815 N N . LEU A 1 104 ? -5.550 -2.261 -9.438 1.00 87.69 104 LEU A N 1
ATOM 816 C CA . LEU A 1 104 ? -5.370 -1.722 -10.790 1.00 87.69 104 LEU A CA 1
ATOM 817 C C . LEU A 1 104 ? -3.931 -1.245 -11.035 1.00 87.69 104 LEU A C 1
ATOM 819 O O . LEU A 1 104 ? -3.381 -1.483 -12.112 1.00 87.69 104 LEU A O 1
ATOM 823 N N . LEU A 1 105 ? -3.300 -0.618 -10.039 1.00 87.06 105 LEU A N 1
ATOM 824 C CA . LEU A 1 105 ? -1.904 -0.182 -10.130 1.00 87.06 105 LEU A CA 1
ATOM 825 C C . LEU A 1 105 ? -0.920 -1.344 -10.232 1.00 87.06 105 LEU A C 1
ATOM 827 O O . LEU A 1 105 ? 0.017 -1.273 -11.027 1.00 87.06 105 LEU A O 1
ATOM 831 N N . ILE A 1 106 ? -1.132 -2.405 -9.454 1.00 87.69 106 ILE A N 1
ATOM 832 C CA . ILE A 1 106 ? -0.318 -3.622 -9.499 1.00 87.69 106 ILE A CA 1
ATOM 833 C C . ILE A 1 106 ? -0.404 -4.243 -10.893 1.00 87.69 106 ILE A C 1
ATOM 835 O O . ILE A 1 106 ? 0.635 -4.505 -11.493 1.00 87.69 106 ILE A O 1
ATOM 839 N N . ILE A 1 107 ? -1.611 -4.389 -11.452 1.00 89.31 107 ILE A N 1
ATOM 840 C CA . ILE A 1 107 ? -1.795 -4.909 -12.815 1.00 89.31 107 ILE A CA 1
ATOM 841 C C . ILE A 1 107 ? -1.070 -4.030 -13.836 1.00 89.31 107 ILE A C 1
ATOM 843 O O . ILE A 1 107 ? -0.281 -4.542 -14.632 1.00 89.31 107 ILE A O 1
ATOM 847 N N . ALA A 1 108 ? -1.304 -2.715 -13.808 1.00 87.44 108 ALA A N 1
ATOM 848 C CA . ALA A 1 108 ? -0.704 -1.788 -14.764 1.00 87.44 108 ALA A CA 1
ATOM 849 C C . ALA A 1 108 ? 0.831 -1.841 -14.721 1.00 87.44 108 ALA A C 1
ATOM 851 O O . ALA A 1 108 ? 1.484 -1.957 -15.761 1.00 87.44 108 ALA A O 1
ATOM 852 N N . ARG A 1 109 ? 1.412 -1.821 -13.516 1.00 86.88 109 ARG A N 1
ATOM 853 C CA . ARG A 1 109 ? 2.861 -1.902 -13.322 1.00 86.88 109 ARG A CA 1
ATOM 854 C C . ARG A 1 109 ? 3.421 -3.250 -13.766 1.00 86.88 109 ARG A C 1
ATOM 856 O O . ARG A 1 109 ? 4.422 -3.272 -14.475 1.00 86.88 109 ARG A O 1
ATOM 863 N N . SER A 1 110 ? 2.772 -4.360 -13.420 1.00 88.12 110 SER A N 1
ATOM 864 C CA . SER A 1 110 ? 3.202 -5.695 -13.844 1.00 88.12 110 SER A CA 1
ATOM 865 C C . SER A 1 110 ? 3.215 -5.839 -15.366 1.00 88.12 110 SER A C 1
ATOM 867 O O . SER A 1 110 ? 4.211 -6.312 -15.908 1.00 88.12 110 SER A O 1
ATOM 869 N N . VAL A 1 111 ? 2.171 -5.378 -16.067 1.00 89.50 111 VAL A N 1
ATOM 870 C CA . VAL A 1 111 ? 2.115 -5.402 -17.541 1.00 89.50 111 VAL A CA 1
ATOM 871 C C . VAL A 1 111 ? 3.275 -4.612 -18.151 1.00 89.50 111 VAL A C 1
ATOM 873 O O . VAL A 1 111 ? 3.941 -5.106 -19.060 1.00 89.50 111 VAL A O 1
ATOM 876 N N . ILE A 1 112 ? 3.563 -3.416 -17.631 1.00 87.56 112 ILE A N 1
ATOM 877 C CA . ILE A 1 112 ? 4.656 -2.574 -18.137 1.00 87.56 112 ILE A CA 1
ATOM 878 C C . ILE A 1 112 ? 6.025 -3.204 -17.850 1.00 87.56 112 ILE A C 1
ATOM 880 O O . ILE A 1 112 ? 6.871 -3.221 -18.742 1.00 87.56 112 ILE A O 1
ATOM 884 N N . CYS A 1 113 ? 6.239 -3.775 -16.659 1.00 87.44 113 CYS A N 1
ATOM 885 C CA . CYS A 1 113 ? 7.481 -4.477 -16.323 1.00 87.44 113 CYS A CA 1
ATOM 886 C C . CYS A 1 113 ? 7.720 -5.687 -17.234 1.00 87.44 113 CYS A C 1
ATOM 888 O O . CYS A 1 113 ? 8.824 -5.851 -17.749 1.00 87.44 113 CYS A O 1
ATOM 890 N N . PHE A 1 114 ? 6.694 -6.506 -17.486 1.00 88.06 114 PHE A N 1
ATOM 891 C CA . PHE A 1 114 ? 6.822 -7.647 -18.395 1.00 88.06 114 PHE A CA 1
ATOM 892 C C . PHE A 1 114 ? 7.079 -7.212 -19.837 1.00 88.06 114 PHE A C 1
ATOM 894 O O . PHE A 1 114 ? 7.922 -7.804 -20.506 1.00 88.06 114 PHE A O 1
ATOM 901 N N . ASN A 1 115 ? 6.423 -6.145 -20.300 1.00 89.50 115 ASN A N 1
ATOM 902 C CA . ASN A 1 115 ? 6.659 -5.600 -21.635 1.00 89.50 115 ASN A CA 1
ATOM 903 C C . ASN A 1 115 ? 8.072 -5.005 -21.795 1.00 89.50 115 ASN A C 1
ATOM 905 O O . ASN A 1 115 ? 8.644 -5.058 -22.879 1.00 89.50 115 ASN A O 1
ATOM 909 N N . ALA A 1 116 ? 8.652 -4.463 -20.721 1.00 85.00 116 ALA A N 1
ATOM 910 C CA . ALA A 1 116 ? 10.019 -3.941 -20.705 1.00 85.00 116 ALA A CA 1
ATOM 911 C C . ALA A 1 116 ? 11.104 -5.033 -20.564 1.00 85.00 116 ALA A C 1
ATOM 913 O O . ALA A 1 116 ? 12.288 -4.711 -20.598 1.00 85.00 116 ALA A O 1
ATOM 914 N N . GLY A 1 117 ? 10.727 -6.309 -20.406 1.00 87.06 117 GLY A N 1
ATOM 915 C CA . GLY A 1 117 ? 11.663 -7.415 -20.159 1.00 87.06 117 GLY A CA 1
ATOM 916 C C . GLY A 1 117 ? 12.172 -7.501 -18.713 1.00 87.06 117 GLY A C 1
ATOM 917 O O . GLY A 1 117 ? 13.047 -8.308 -18.408 1.00 87.06 117 GLY A O 1
ATOM 918 N N . GLU A 1 118 ? 11.600 -6.713 -17.804 1.00 86.50 118 GLU A N 1
ATOM 919 C CA . GLU A 1 118 ? 11.985 -6.607 -16.394 1.00 86.50 118 GLU A CA 1
ATOM 920 C C . GLU A 1 118 ? 11.170 -7.585 -15.531 1.00 86.50 118 GLU A C 1
ATOM 922 O O . GLU A 1 118 ? 10.402 -7.210 -14.637 1.00 86.50 118 GLU A O 1
ATOM 927 N N . TYR A 1 119 ? 11.318 -8.882 -15.820 1.00 87.50 119 TYR A N 1
ATOM 928 C CA . TYR A 1 119 ? 10.514 -9.960 -15.226 1.00 87.50 119 TYR A CA 1
ATOM 929 C C . TYR A 1 119 ? 10.609 -10.023 -13.696 1.00 87.50 119 TYR A C 1
ATOM 931 O O . TYR A 1 119 ? 9.616 -10.308 -13.027 1.00 87.50 119 TYR A O 1
ATOM 939 N N . VAL A 1 120 ? 11.786 -9.730 -13.130 1.00 87.75 120 VAL A N 1
ATOM 940 C CA . VAL A 1 120 ? 12.016 -9.762 -11.676 1.00 87.75 120 VAL A CA 1
ATOM 941 C C . VAL A 1 120 ? 11.211 -8.666 -10.975 1.00 87.75 120 VAL A C 1
ATOM 943 O O . VAL A 1 120 ? 10.534 -8.934 -9.983 1.00 87.75 120 VAL A O 1
ATOM 946 N N . HIS A 1 121 ? 11.212 -7.447 -11.520 1.00 82.62 121 HIS A N 1
ATOM 947 C CA . HIS A 1 121 ? 10.421 -6.335 -10.987 1.00 82.62 121 HIS A CA 1
ATOM 948 C C . HIS A 1 121 ? 8.915 -6.588 -11.122 1.00 82.62 121 HIS A C 1
ATOM 950 O O . HIS A 1 121 ? 8.154 -6.306 -10.191 1.00 82.62 121 HIS A O 1
ATOM 956 N N . GLY A 1 122 ? 8.486 -7.185 -12.239 1.00 85.00 122 GLY A N 1
ATOM 957 C CA . GLY A 1 122 ? 7.101 -7.616 -12.431 1.00 85.00 122 GLY A CA 1
ATOM 958 C C . GLY A 1 122 ? 6.662 -8.657 -11.393 1.00 85.00 122 GLY A C 1
ATOM 959 O O . GLY A 1 122 ? 5.623 -8.483 -10.754 1.00 85.00 122 GLY A O 1
ATOM 960 N N . ALA A 1 123 ? 7.478 -9.691 -11.161 1.00 88.50 123 ALA A N 1
ATOM 961 C CA . ALA A 1 123 ? 7.204 -10.749 -10.185 1.00 88.50 123 ALA A CA 1
ATOM 962 C C . ALA A 1 123 ? 7.172 -10.237 -8.737 1.00 88.50 123 ALA A C 1
ATOM 964 O O . ALA A 1 123 ? 6.285 -10.614 -7.966 1.00 88.50 123 ALA A O 1
ATOM 965 N N . LEU A 1 124 ? 8.094 -9.342 -8.366 1.00 88.06 124 LEU A N 1
ATOM 966 C CA . LEU A 1 124 ? 8.078 -8.694 -7.053 1.00 88.06 124 LEU A CA 1
ATOM 967 C C . LEU A 1 124 ? 6.803 -7.869 -6.856 1.00 88.06 124 LEU A C 1
ATOM 969 O O . LEU A 1 124 ? 6.178 -7.965 -5.804 1.00 88.06 124 LEU A O 1
ATOM 973 N N . THR A 1 125 ? 6.380 -7.115 -7.874 1.00 87.62 125 THR A N 1
ATOM 974 C CA . THR A 1 125 ? 5.156 -6.297 -7.816 1.00 87.62 125 THR A CA 1
ATOM 975 C C . THR A 1 125 ? 3.917 -7.158 -7.558 1.00 87.62 125 THR A C 1
ATOM 977 O O . THR A 1 125 ? 3.118 -6.834 -6.681 1.00 87.62 125 THR A O 1
ATOM 980 N N . ILE A 1 126 ? 3.794 -8.295 -8.252 1.00 89.75 126 ILE A N 1
ATOM 981 C CA . ILE A 1 126 ? 2.709 -9.263 -8.020 1.00 89.75 126 ILE A CA 1
ATOM 982 C C . ILE A 1 126 ? 2.788 -9.835 -6.603 1.00 89.75 126 ILE A C 1
ATOM 984 O O . ILE A 1 126 ? 1.779 -9.898 -5.908 1.00 89.75 126 ILE A O 1
ATOM 988 N N . SER A 1 127 ? 3.987 -10.213 -6.153 1.00 89.69 127 SER A N 1
ATOM 989 C CA . SER A 1 127 ? 4.188 -10.796 -4.821 1.00 89.69 127 SER A CA 1
ATOM 990 C C . SER A 1 127 ? 3.764 -9.831 -3.709 1.00 89.69 127 SER A C 1
ATOM 992 O O . SER A 1 127 ? 3.053 -10.225 -2.786 1.00 89.69 127 SER A O 1
ATOM 994 N N . PHE A 1 128 ? 4.133 -8.550 -3.821 1.00 85.94 128 PHE A N 1
ATOM 995 C CA . PHE A 1 128 ? 3.664 -7.508 -2.904 1.00 85.94 128 PHE A CA 1
ATOM 996 C C . PHE A 1 128 ? 2.146 -7.326 -2.962 1.00 85.94 128 PHE A C 1
ATOM 998 O O . PHE A 1 128 ? 1.524 -7.139 -1.918 1.00 85.94 128 PHE A O 1
ATOM 1005 N N . GLY A 1 129 ? 1.551 -7.427 -4.152 1.00 84.56 129 GLY A N 1
ATOM 1006 C CA . GLY A 1 129 ? 0.103 -7.374 -4.330 1.00 84.56 129 GLY A CA 1
ATOM 1007 C C . GLY A 1 129 ? -0.640 -8.470 -3.572 1.00 84.56 129 GLY A C 1
ATOM 1008 O O . GLY A 1 129 ? -1.567 -8.173 -2.825 1.00 84.56 129 GLY A O 1
ATOM 1009 N N . VAL A 1 130 ? -0.175 -9.716 -3.682 1.00 87.31 130 VAL A N 1
ATOM 1010 C CA . VAL A 1 130 ? -0.760 -10.856 -2.956 1.00 87.31 130 VAL A CA 1
ATOM 1011 C C . VAL A 1 130 ? -0.641 -10.666 -1.442 1.00 87.31 130 VAL A C 1
ATOM 1013 O O . VAL A 1 130 ? -1.604 -10.881 -0.710 1.00 87.31 130 VAL A O 1
ATOM 1016 N N . ILE A 1 131 ? 0.523 -10.222 -0.952 1.00 87.12 131 ILE A N 1
ATOM 1017 C CA . ILE A 1 131 ? 0.719 -9.948 0.482 1.00 87.12 131 ILE A CA 1
ATOM 1018 C C . ILE A 1 131 ? -0.253 -8.863 0.963 1.00 87.12 131 ILE A C 1
ATOM 1020 O O . ILE A 1 131 ? -0.852 -9.000 2.032 1.00 87.12 131 ILE A O 1
ATOM 1024 N N . TYR A 1 132 ? -0.426 -7.801 0.176 1.00 83.31 132 TYR A N 1
ATOM 1025 C CA . TYR A 1 132 ? -1.342 -6.712 0.496 1.00 83.31 132 TYR A CA 1
ATOM 1026 C C . TYR A 1 132 ? -2.800 -7.189 0.566 1.00 83.31 132 TYR A C 1
ATOM 1028 O O . TYR A 1 132 ? -3.495 -6.865 1.525 1.00 83.31 132 TYR A O 1
ATOM 1036 N N . GLU A 1 133 ? -3.242 -8.019 -0.379 1.00 82.75 133 GLU A N 1
ATOM 1037 C CA . GLU A 1 133 ? -4.594 -8.590 -0.398 1.00 82.75 133 GLU A CA 1
ATOM 1038 C C . GLU A 1 133 ? -4.873 -9.488 0.819 1.00 82.75 133 GLU A C 1
ATOM 1040 O O . GLU A 1 133 ? -5.931 -9.390 1.448 1.00 82.75 133 GLU A O 1
ATOM 1045 N N . VAL A 1 134 ? -3.906 -10.323 1.217 1.00 84.81 134 VAL A N 1
ATOM 1046 C CA . VAL A 1 134 ? -4.027 -11.181 2.409 1.00 84.81 134 VAL A CA 1
ATOM 1047 C C . VAL A 1 134 ? -4.133 -10.341 3.684 1.00 84.81 134 VAL A C 1
ATOM 1049 O O . VAL A 1 134 ? -5.011 -10.585 4.517 1.00 84.81 134 VAL A O 1
ATOM 1052 N N . LEU A 1 135 ? -3.273 -9.328 3.836 1.00 82.38 135 LEU A N 1
ATOM 1053 C CA . LEU A 1 135 ? -3.322 -8.405 4.976 1.00 82.38 135 LEU A CA 1
ATOM 1054 C C . LEU A 1 135 ? -4.647 -7.637 5.023 1.00 82.38 135 LEU A C 1
ATOM 1056 O O . LEU A 1 135 ? -5.236 -7.476 6.092 1.00 82.38 135 LEU A O 1
ATOM 1060 N N . PHE A 1 136 ? -5.135 -7.205 3.864 1.00 81.81 136 PHE A N 1
ATOM 1061 C CA . PHE A 1 136 ? -6.401 -6.503 3.743 1.00 81.81 136 PHE A CA 1
ATOM 1062 C C . PHE A 1 136 ? -7.585 -7.380 4.152 1.00 81.81 136 PHE A C 1
ATOM 1064 O O . PHE A 1 136 ? -8.424 -6.968 4.951 1.00 81.81 136 PHE A O 1
ATOM 1071 N N . THR A 1 137 ? -7.617 -8.621 3.670 1.00 81.19 137 THR A N 1
ATOM 1072 C CA . THR A 1 137 ? -8.656 -9.592 4.029 1.00 81.19 137 THR A CA 1
ATOM 1073 C C . THR A 1 137 ? -8.692 -9.811 5.543 1.00 81.19 137 THR A C 1
ATOM 1075 O O . THR A 1 137 ? -9.765 -9.814 6.149 1.00 81.19 137 THR A O 1
ATOM 1078 N N . TYR A 1 138 ? -7.522 -9.913 6.182 1.00 81.88 138 TYR A N 1
ATOM 1079 C CA . TYR A 1 138 ? -7.422 -9.991 7.638 1.00 81.88 138 TYR A CA 1
ATOM 1080 C C . TYR A 1 138 ? -8.012 -8.749 8.331 1.00 81.88 138 TYR A C 1
ATOM 1082 O O . TYR A 1 138 ? -8.784 -8.884 9.283 1.00 81.88 138 TYR A O 1
ATOM 1090 N N . PHE A 1 139 ? -7.716 -7.542 7.840 1.00 80.56 139 PHE A N 1
ATOM 1091 C CA . PHE A 1 139 ? -8.298 -6.306 8.378 1.00 80.56 139 PHE A CA 1
ATOM 1092 C C . PHE A 1 139 ? -9.821 -6.274 8.243 1.00 80.56 139 PHE A C 1
ATOM 1094 O O . PHE A 1 139 ? -10.506 -5.938 9.212 1.00 80.56 139 PHE A O 1
ATOM 1101 N N . CYS A 1 140 ? -10.359 -6.690 7.096 1.00 79.00 140 CYS A N 1
ATOM 1102 C CA . CYS A 1 140 ? -11.800 -6.773 6.883 1.00 79.00 140 CYS A CA 1
ATOM 1103 C C . CYS A 1 140 ? -12.477 -7.720 7.872 1.00 79.00 140 CYS A C 1
ATOM 1105 O O . CYS A 1 140 ? -13.505 -7.364 8.445 1.00 79.00 140 CYS A O 1
ATOM 1107 N N . MET A 1 141 ? -11.887 -8.891 8.130 1.00 79.81 141 MET A N 1
ATOM 1108 C CA . MET A 1 141 ? -12.434 -9.836 9.106 1.00 79.81 141 MET A CA 1
ATOM 1109 C C . MET A 1 141 ? -12.498 -9.236 10.515 1.00 79.81 141 MET A C 1
ATOM 1111 O O . MET A 1 141 ? -13.511 -9.391 11.199 1.00 79.81 141 MET A O 1
ATOM 1115 N N . VAL A 1 142 ? -11.446 -8.536 10.956 1.00 80.50 142 VAL A N 1
ATOM 1116 C CA . VAL A 1 142 ? -11.398 -7.912 12.292 1.00 80.50 142 VAL A CA 1
ATOM 1117 C C . VAL A 1 142 ? -12.448 -6.809 12.427 1.00 80.50 142 VAL A C 1
ATOM 1119 O O . VAL A 1 142 ? -13.150 -6.755 13.438 1.00 80.50 142 VAL A O 1
ATOM 1122 N N . VAL A 1 143 ? -12.575 -5.950 11.416 1.00 77.38 143 VAL A N 1
ATOM 1123 C CA . VAL A 1 143 ? -13.516 -4.822 11.443 1.00 77.38 143 VAL A CA 1
ATOM 1124 C C . VAL A 1 143 ? -14.959 -5.299 11.341 1.00 77.38 143 VAL A C 1
ATOM 1126 O O . VAL A 1 143 ? -15.774 -4.899 12.168 1.00 77.38 143 VAL A O 1
ATOM 1129 N N . ASN A 1 144 ? -15.260 -6.233 10.436 1.00 77.94 144 ASN A N 1
ATOM 1130 C CA . ASN A 1 144 ? -16.601 -6.807 10.318 1.00 77.94 144 ASN A CA 1
ATOM 1131 C C . ASN A 1 144 ? -17.025 -7.530 11.612 1.00 77.94 144 ASN A C 1
ATOM 1133 O O . ASN A 1 144 ? -18.145 -7.368 12.100 1.00 77.94 144 ASN A O 1
ATOM 1137 N N . SER A 1 145 ? -16.099 -8.264 12.242 1.00 77.00 145 SER A N 1
ATOM 1138 C CA . SER A 1 145 ? -16.358 -8.909 13.537 1.00 77.00 145 SER A CA 1
ATOM 1139 C C . SER A 1 145 ? -16.678 -7.892 14.640 1.00 77.00 145 SER A C 1
ATOM 1141 O O . SER A 1 145 ? -17.476 -8.175 15.534 1.00 77.00 145 SER A O 1
ATOM 1143 N N . TYR A 1 146 ? -16.070 -6.704 14.593 1.00 75.81 146 TYR A N 1
ATOM 1144 C CA . TYR A 1 146 ? -16.351 -5.632 15.544 1.00 75.81 146 TYR A CA 1
ATOM 1145 C C . TYR A 1 146 ? -17.693 -4.956 15.277 1.00 75.81 146 TYR A C 1
ATOM 1147 O O . TYR A 1 146 ? -18.467 -4.780 16.219 1.00 75.81 146 TYR A O 1
ATOM 1155 N N . GLU A 1 147 ? -17.994 -4.616 14.023 1.00 71.69 147 GLU A N 1
ATOM 1156 C CA . GLU A 1 147 ? -19.277 -4.018 13.633 1.00 71.69 147 GLU A CA 1
ATOM 1157 C C . GLU A 1 147 ? -20.451 -4.930 13.986 1.00 71.69 147 GLU A C 1
ATOM 1159 O O . GLU A 1 147 ? -21.389 -4.494 14.657 1.00 71.69 147 GLU A O 1
ATOM 1164 N N . SER A 1 148 ? -20.337 -6.221 13.667 1.00 71.19 148 SER A N 1
ATOM 1165 C CA . SER A 1 148 ? -21.328 -7.242 14.027 1.00 71.19 148 SER A CA 1
ATOM 1166 C C . SER A 1 148 ? -21.525 -7.370 15.544 1.00 71.19 148 SER A C 1
ATOM 1168 O O . SER A 1 148 ? -22.621 -7.666 16.014 1.00 71.19 148 SER A O 1
ATOM 1170 N N . SER A 1 149 ? -20.483 -7.116 16.346 1.00 71.50 149 SER A N 1
ATOM 1171 C CA . SER A 1 149 ? -20.598 -7.117 17.813 1.00 71.50 149 SER A CA 1
ATOM 1172 C C . SER A 1 149 ? -21.293 -5.871 18.374 1.00 71.50 149 SER A C 1
ATOM 1174 O O . SER A 1 149 ? -21.842 -5.924 19.476 1.00 71.50 149 SER A O 1
ATOM 1176 N N . MET A 1 150 ? -21.263 -4.754 17.638 1.00 68.25 150 MET A N 1
ATOM 1177 C CA . MET A 1 150 ? -21.920 -3.504 18.022 1.00 68.25 150 MET A CA 1
ATOM 1178 C C . MET A 1 150 ? -23.389 -3.459 17.605 1.00 68.25 150 MET A C 1
ATOM 1180 O O . MET A 1 150 ? -24.198 -2.933 18.365 1.00 68.25 150 MET A O 1
ATOM 1184 N N . ASN A 1 151 ? -23.725 -4.020 16.440 1.00 66.19 151 ASN A N 1
ATOM 1185 C CA . ASN A 1 151 ? -25.081 -4.077 15.897 1.00 66.19 151 ASN A CA 1
ATOM 1186 C C . ASN A 1 151 ? -25.424 -5.515 15.457 1.00 66.19 151 ASN A C 1
ATOM 1188 O O . ASN A 1 151 ? -25.326 -5.830 14.273 1.00 66.19 151 ASN A O 1
ATOM 1192 N N . PRO A 1 152 ? -25.848 -6.396 16.380 1.00 60.50 152 PRO A N 1
ATOM 1193 C CA . PRO A 1 152 ? -26.112 -7.807 16.074 1.00 60.50 152 PRO A CA 1
ATOM 1194 C C . PRO A 1 152 ? -27.321 -8.040 15.149 1.00 60.50 152 PRO A C 1
ATOM 1196 O O . PRO A 1 152 ? -27.491 -9.146 14.646 1.00 60.50 152 PRO A O 1
ATOM 1199 N N . GLU A 1 153 ? -28.166 -7.027 14.935 1.00 56.06 153 GLU A N 1
ATOM 1200 C CA . GLU A 1 153 ? -29.350 -7.101 14.063 1.00 56.06 153 GLU A CA 1
ATOM 1201 C C . GLU A 1 153 ? -29.057 -6.711 12.605 1.00 56.06 153 GLU A C 1
ATOM 1203 O O . GLU A 1 153 ? -29.887 -6.939 11.725 1.00 56.06 153 GLU A O 1
ATOM 1208 N N . THR A 1 154 ? -27.873 -6.159 12.326 1.00 55.16 154 THR A N 1
ATOM 1209 C CA . THR A 1 154 ? -27.474 -5.726 10.984 1.00 55.16 154 THR A CA 1
ATOM 1210 C C . THR A 1 154 ? -26.432 -6.698 10.436 1.00 55.16 154 THR A C 1
ATOM 1212 O O . THR A 1 154 ? -25.295 -6.728 10.898 1.00 55.16 154 THR A O 1
ATOM 1215 N N . ILE A 1 155 ? -26.812 -7.515 9.450 1.00 49.47 155 ILE A N 1
ATOM 1216 C CA . ILE A 1 155 ? -25.861 -8.363 8.719 1.00 49.47 155 ILE A CA 1
ATOM 1217 C C . ILE A 1 155 ? -25.121 -7.463 7.726 1.00 49.47 155 ILE A C 1
ATOM 1219 O O . ILE A 1 155 ? -25.707 -7.011 6.741 1.00 49.47 155 ILE A O 1
ATOM 1223 N N . TYR A 1 156 ? -23.851 -7.179 8.001 1.00 51.66 156 TYR A N 1
ATOM 1224 C CA . TYR A 1 156 ? -22.960 -6.504 7.061 1.00 51.66 156 TYR A CA 1
ATOM 1225 C C . TYR A 1 156 ? -22.387 -7.568 6.107 1.00 51.66 156 TYR A C 1
ATOM 1227 O O . TYR A 1 156 ? -21.676 -8.476 6.546 1.00 51.66 156 TYR A O 1
ATOM 1235 N N . PHE A 1 157 ? -22.809 -7.510 4.837 1.00 44.56 157 PHE A N 1
ATOM 1236 C CA . PHE A 1 157 ? -22.403 -8.421 3.756 1.00 44.56 157 PHE A CA 1
ATOM 1237 C C . PHE A 1 157 ? -21.010 -8.090 3.220 1.00 44.56 157 PHE A C 1
ATOM 1239 O O . PHE A 1 157 ? -20.730 -6.884 3.030 1.00 44.56 157 PHE A O 1
#

Foldseek 3Di:
DQDDDVNDRLLVLLLCVLVVLLVVLVVLQVVLVVLLVVVVPDPDQPVDVLSVLSVVVSVLSNVLSVVSNVLSVVVNVVSVVDDDLVSLVVNLVSLVVVLVVLVVSLVVNLVSCVVVVNNVSSVVSVVVNVVVVVVNVVSNVSSLSVSCVVPVPDNDD

Sequence (157 aa):
MVFRAFGYPLHQGIVIVGISSIIASMAVLIPSLMFLVFMSNRHSYNSHPMLAIDLMCSLICASTCIYQIIISAILLYFLQEKKYVFLLSLWFGSNVVLLGVFFLLIIARSVICFNAGEYVHGALTISFGVIYEVLFTYFCMVVNSYESSMNPETIYF

Organism: Mythimna separata (NCBI:txid271217)

Radius of gyration: 18.34 Å; chains: 1; bounding box: 44×31×48 Å